Protein AF-A0A3C0GE86-F1 (afdb_monomer_lite)

Structure (mmCIF, N/CA/C/O backbone):
data_AF-A0A3C0GE86-F1
#
_entry.id   AF-A0A3C0GE86-F1
#
loop_
_atom_site.group_PDB
_atom_site.id
_atom_site.type_symbol
_atom_site.label_atom_id
_atom_site.label_alt_id
_atom_site.label_comp_id
_atom_site.label_asym_id
_atom_site.label_entity_id
_atom_site.label_seq_id
_atom_site.pdbx_PDB_ins_code
_atom_site.Cartn_x
_atom_site.Cartn_y
_atom_site.Cartn_z
_atom_site.occupancy
_atom_site.B_iso_or_equiv
_atom_site.auth_seq_id
_atom_site.auth_comp_id
_atom_site.auth_asym_id
_atom_site.auth_atom_id
_atom_site.pdbx_PDB_model_num
ATOM 1 N N . MET A 1 1 ? 36.998 -5.720 4.539 1.00 73.44 1 MET A N 1
ATOM 2 C CA . MET A 1 1 ? 36.434 -6.514 3.420 1.00 73.44 1 MET A CA 1
ATOM 3 C C . MET A 1 1 ? 35.069 -6.013 2.949 1.00 73.44 1 MET A C 1
ATOM 5 O O . MET A 1 1 ? 34.970 -5.659 1.782 1.00 73.44 1 MET A O 1
ATOM 9 N N . PHE A 1 2 ? 34.059 -5.883 3.820 1.00 82.94 2 PHE A N 1
ATOM 10 C CA . PHE A 1 2 ? 32.692 -5.485 3.428 1.00 82.94 2 PHE A CA 1
ATOM 11 C C . PHE A 1 2 ? 32.582 -4.145 2.678 1.00 82.94 2 PHE A C 1
ATOM 13 O O . PHE A 1 2 ? 31.958 -4.096 1.627 1.00 82.94 2 PHE A O 1
ATOM 20 N N . LYS A 1 3 ? 33.275 -3.082 3.118 1.00 84.50 3 LYS A N 1
ATOM 21 C CA . LYS A 1 3 ? 33.273 -1.783 2.406 1.00 84.50 3 LYS A CA 1
ATOM 22 C C . LYS A 1 3 ? 33.784 -1.883 0.961 1.00 84.50 3 LYS A C 1
ATOM 24 O O . LYS A 1 3 ? 33.227 -1.274 0.052 1.00 84.50 3 LYS A O 1
ATOM 29 N N . ARG A 1 4 ? 34.842 -2.674 0.744 1.00 86.75 4 ARG A N 1
ATOM 30 C CA . ARG A 1 4 ? 35.430 -2.888 -0.587 1.00 86.75 4 ARG A CA 1
ATOM 31 C C . ARG A 1 4 ? 34.525 -3.769 -1.446 1.00 86.75 4 ARG A C 1
ATOM 33 O O . ARG A 1 4 ? 34.352 -3.465 -2.618 1.00 86.75 4 ARG A O 1
ATOM 40 N N . PHE A 1 5 ? 33.903 -4.791 -0.861 1.00 89.56 5 PHE A N 1
ATOM 41 C CA . PHE A 1 5 ? 32.920 -5.631 -1.545 1.00 89.56 5 PHE A CA 1
ATOM 42 C C . PHE A 1 5 ? 31.701 -4.824 -2.012 1.00 89.56 5 PHE A C 1
ATOM 44 O O . PHE A 1 5 ? 31.386 -4.859 -3.197 1.00 89.56 5 PHE A O 1
ATOM 51 N N . SER A 1 6 ? 31.088 -4.014 -1.142 1.00 88.06 6 SER A N 1
ATOM 52 C CA . SER A 1 6 ? 29.957 -3.152 -1.519 1.00 88.06 6 SER A CA 1
ATOM 53 C C . SER A 1 6 ? 30.336 -2.139 -2.606 1.00 88.06 6 SER A C 1
ATOM 55 O O . SER A 1 6 ? 29.580 -1.936 -3.553 1.00 88.06 6 SER A O 1
ATOM 57 N N . SER A 1 7 ? 31.539 -1.555 -2.528 1.00 89.75 7 SER A N 1
ATOM 58 C CA . SER A 1 7 ? 32.052 -0.651 -3.569 1.00 89.75 7 SER A CA 1
ATOM 59 C C . SER A 1 7 ? 32.239 -1.354 -4.921 1.00 89.75 7 SER A C 1
ATOM 61 O O . SER A 1 7 ? 31.887 -0.803 -5.964 1.00 89.75 7 SER A O 1
ATOM 63 N N . LEU A 1 8 ? 32.766 -2.582 -4.916 1.00 91.12 8 LEU A N 1
ATOM 64 C CA . LEU A 1 8 ? 32.971 -3.375 -6.129 1.00 91.12 8 LEU A CA 1
ATOM 65 C C . LEU A 1 8 ? 31.652 -3.871 -6.728 1.00 91.12 8 LEU A C 1
ATOM 67 O O . LEU A 1 8 ? 31.519 -3.851 -7.948 1.00 91.12 8 LEU A O 1
ATOM 71 N N . GLN A 1 9 ? 30.674 -4.249 -5.899 1.00 86.06 9 GLN A N 1
ATOM 72 C CA . GLN A 1 9 ? 29.323 -4.598 -6.346 1.00 86.06 9 GLN A CA 1
ATOM 73 C C . GLN A 1 9 ? 28.690 -3.426 -7.087 1.00 86.06 9 GLN A C 1
ATOM 75 O O . GLN A 1 9 ? 28.308 -3.580 -8.243 1.00 86.06 9 GLN A O 1
ATOM 80 N N . TRP A 1 10 ? 28.689 -2.233 -6.482 1.00 83.75 10 TRP A N 1
ATOM 81 C CA . TRP A 1 10 ? 28.159 -1.024 -7.114 1.00 83.75 10 TRP A CA 1
ATOM 82 C C . TRP A 1 10 ? 28.813 -0.774 -8.481 1.00 83.75 10 TRP A C 1
ATOM 84 O O . TRP A 1 10 ? 28.129 -0.692 -9.497 1.00 83.75 10 TRP A O 1
ATOM 94 N N . LYS A 1 11 ? 30.151 -0.778 -8.550 1.00 84.31 11 LYS A N 1
ATOM 95 C CA . LYS A 1 11 ? 30.891 -0.594 -9.814 1.00 84.31 11 LYS A CA 1
ATOM 96 C C . LYS A 1 11 ? 30.605 -1.691 -10.851 1.00 84.31 11 LYS A C 1
ATOM 98 O O . LYS A 1 11 ? 30.525 -1.396 -12.042 1.00 84.31 11 LYS A O 1
ATOM 103 N N . SER A 1 12 ? 30.447 -2.942 -10.418 1.00 81.69 12 SER A N 1
ATOM 104 C CA . SER A 1 12 ? 30.120 -4.083 -11.284 1.00 81.69 12 SER A CA 1
ATOM 105 C C . SER A 1 12 ? 28.714 -3.965 -11.873 1.00 81.69 12 SER A C 1
ATOM 107 O O . SER A 1 12 ? 28.541 -4.165 -13.077 1.00 81.69 12 SER A O 1
ATOM 109 N N . PHE A 1 13 ? 27.733 -3.557 -11.056 1.00 76.06 13 PHE A N 1
ATOM 110 C CA . PHE A 1 13 ? 26.372 -3.284 -11.510 1.00 76.06 13 PHE A CA 1
ATOM 111 C C . PHE A 1 13 ? 26.386 -2.255 -12.640 1.00 76.06 13 PHE A C 1
ATOM 113 O O . PHE A 1 13 ? 25.952 -2.601 -13.738 1.00 76.06 13 PHE A O 1
ATOM 120 N N . PHE A 1 14 ? 26.970 -1.066 -12.414 1.00 73.81 14 PHE A N 1
ATOM 121 C CA . PHE A 1 14 ? 27.037 0.031 -13.399 1.00 73.81 14 PHE A CA 1
ATOM 122 C C . PHE A 1 14 ? 27.764 -0.325 -14.703 1.00 73.81 14 PHE A C 1
ATOM 124 O O . PHE A 1 14 ? 27.405 0.191 -15.757 1.00 73.81 14 PHE A O 1
ATOM 131 N N . ARG A 1 15 ? 28.752 -1.226 -14.658 1.00 76.06 15 ARG A N 1
ATOM 132 C CA . ARG A 1 15 ? 29.515 -1.660 -15.843 1.00 76.06 15 ARG A CA 1
ATOM 133 C C . ARG A 1 15 ? 28.840 -2.792 -16.628 1.00 76.06 15 ARG A C 1
ATOM 135 O O . ARG A 1 15 ? 29.297 -3.144 -17.713 1.00 76.06 15 ARG A O 1
ATOM 142 N N . SER A 1 16 ? 27.791 -3.413 -16.094 1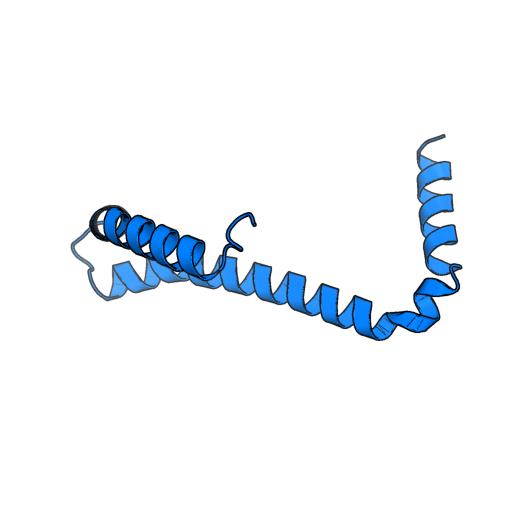.00 72.56 16 SER A N 1
ATOM 143 C CA . SER A 1 16 ? 27.172 -4.562 -16.756 1.00 72.56 16 SER A CA 1
ATOM 144 C C . SER A 1 16 ? 26.494 -4.158 -18.076 1.00 72.56 16 SER A C 1
ATOM 146 O O . SER A 1 16 ? 25.693 -3.227 -18.128 1.00 72.56 16 SER A O 1
ATOM 148 N N . SER A 1 17 ? 26.762 -4.902 -19.156 1.00 64.88 17 SER A N 1
ATOM 149 C CA . SER A 1 17 ? 26.104 -4.718 -20.469 1.00 64.88 17 SER A CA 1
ATOM 150 C C . SER A 1 17 ? 24.567 -4.827 -20.380 1.00 64.88 17 SER A C 1
ATOM 152 O O . SER A 1 17 ? 23.833 -4.204 -21.147 1.00 64.88 17 SER A O 1
ATOM 154 N N . ASN A 1 18 ? 24.079 -5.556 -19.369 1.00 64.25 18 ASN A N 1
ATOM 155 C CA . ASN A 1 18 ? 22.662 -5.734 -19.056 1.00 64.25 18 ASN A CA 1
ATOM 156 C C . ASN A 1 18 ? 21.992 -4.507 -18.412 1.00 64.25 18 ASN A C 1
ATOM 158 O O . ASN A 1 18 ? 20.765 -4.476 -18.320 1.00 64.25 18 ASN A O 1
ATOM 162 N N . LEU A 1 19 ? 22.743 -3.511 -17.923 1.00 63.47 19 LEU A N 1
ATOM 163 C CA . LEU A 1 19 ? 22.137 -2.240 -17.521 1.00 63.47 19 LEU A CA 1
ATOM 164 C C . LEU A 1 19 ? 21.707 -1.443 -18.744 1.00 63.47 19 LEU A C 1
ATOM 166 O O . LEU A 1 19 ? 20.564 -1.018 -18.781 1.00 63.47 19 LEU A O 1
ATOM 170 N N . GLY A 1 20 ? 22.570 -1.299 -19.752 1.00 63.19 20 GLY A N 1
ATOM 171 C CA . GLY A 1 20 ? 22.277 -0.491 -20.940 1.00 63.19 20 GLY A CA 1
ATOM 172 C C . GLY A 1 20 ? 21.102 -1.019 -21.768 1.00 63.19 20 GLY A C 1
ATOM 173 O O . GLY A 1 20 ? 20.231 -0.245 -22.151 1.00 63.19 20 GLY A O 1
ATOM 174 N N . LYS A 1 21 ? 21.023 -2.340 -21.990 1.00 67.50 21 LYS A N 1
ATOM 175 C CA . LYS A 1 21 ? 19.976 -2.946 -22.839 1.00 67.50 21 LYS A CA 1
ATOM 176 C C . LYS A 1 21 ? 18.563 -2.893 -22.244 1.00 67.50 21 LYS A C 1
ATOM 178 O O . LYS A 1 21 ? 17.598 -2.972 -22.993 1.00 67.50 21 LYS A O 1
ATOM 183 N N . SER A 1 22 ? 18.421 -2.767 -20.923 1.00 73.19 22 SER A N 1
ATOM 184 C CA . SER A 1 22 ? 17.116 -2.809 -20.245 1.00 73.19 22 SER A CA 1
ATOM 185 C C . SER A 1 22 ? 16.925 -1.684 -19.217 1.00 73.19 22 SER A C 1
ATOM 187 O O . SER A 1 22 ? 16.113 -1.831 -18.299 1.00 73.19 22 SER A O 1
ATOM 189 N N . LEU A 1 23 ? 17.690 -0.587 -19.316 1.00 81.56 23 LEU A N 1
ATOM 190 C CA . LEU A 1 23 ? 17.669 0.494 -18.322 1.00 81.56 23 LEU A CA 1
ATOM 191 C C . LEU A 1 23 ? 16.281 1.129 -18.217 1.00 81.56 23 LEU A C 1
ATOM 193 O O . LEU A 1 23 ? 15.762 1.280 -17.116 1.00 81.56 23 LEU A O 1
ATOM 197 N N . GLY A 1 24 ? 15.663 1.431 -19.365 1.00 84.69 24 GLY A N 1
ATOM 198 C CA . GLY A 1 24 ? 14.326 2.026 -19.427 1.00 84.69 24 GLY A CA 1
ATOM 199 C C . GLY A 1 24 ? 13.269 1.160 -18.739 1.00 84.69 24 GLY A C 1
ATOM 200 O O . GLY A 1 24 ? 12.535 1.649 -17.888 1.00 84.69 24 GLY A O 1
ATOM 201 N N . ILE A 1 25 ? 13.261 -0.150 -19.011 1.00 86.62 25 ILE A N 1
ATOM 202 C CA . ILE A 1 25 ? 12.343 -1.106 -18.368 1.00 86.62 25 ILE A CA 1
ATOM 203 C C . ILE A 1 25 ? 12.563 -1.152 -16.853 1.00 86.62 25 ILE A C 1
ATOM 205 O O . ILE A 1 25 ? 11.598 -1.124 -16.097 1.00 86.62 25 ILE A O 1
ATOM 209 N N . LYS A 1 26 ? 13.818 -1.164 -16.387 1.00 84.19 26 LYS A N 1
ATOM 210 C CA . LYS A 1 26 ? 14.127 -1.168 -14.946 1.00 84.19 26 LYS A CA 1
ATOM 211 C C . LYS A 1 26 ? 13.665 0.110 -14.246 1.00 84.19 26 LYS A C 1
ATOM 213 O O . LYS A 1 26 ? 13.164 0.031 -13.128 1.00 84.19 26 LYS A O 1
ATOM 218 N N . ILE A 1 27 ? 13.800 1.264 -14.899 1.00 89.06 27 ILE A N 1
ATOM 219 C CA . ILE A 1 27 ? 13.295 2.542 -14.379 1.00 89.06 27 ILE A CA 1
ATOM 220 C C . ILE A 1 27 ? 11.768 2.501 -14.275 1.00 89.06 27 ILE A C 1
ATOM 222 O O . ILE A 1 27 ? 11.228 2.841 -13.226 1.00 89.06 27 ILE A O 1
ATOM 226 N N . VAL A 1 28 ? 11.079 2.024 -15.315 1.00 92.31 28 VAL A N 1
ATOM 227 C CA . VAL A 1 28 ? 9.614 1.877 -15.308 1.00 92.31 28 VAL A CA 1
ATOM 228 C C . VAL A 1 28 ? 9.162 0.911 -14.209 1.00 92.31 28 VAL A C 1
ATOM 230 O O . VAL A 1 28 ? 8.251 1.238 -13.455 1.00 92.31 28 VAL A O 1
ATOM 233 N N . MET A 1 29 ? 9.826 -0.236 -14.047 1.00 89.50 29 MET A N 1
ATOM 234 C CA . MET A 1 29 ? 9.529 -1.183 -12.965 1.00 89.50 29 MET A CA 1
ATOM 235 C C . MET A 1 29 ? 9.719 -0.555 -11.579 1.00 89.50 29 MET A C 1
ATOM 237 O O . MET A 1 29 ? 8.864 -0.721 -10.713 1.00 89.50 29 MET A O 1
ATOM 241 N N . GLY A 1 30 ? 10.812 0.185 -11.368 1.00 92.00 30 GLY A N 1
ATOM 242 C CA . GLY A 1 30 ? 11.065 0.893 -10.112 1.00 92.00 30 GLY A CA 1
ATOM 243 C C . GLY A 1 30 ? 10.018 1.971 -9.830 1.00 92.00 30 GLY A C 1
ATOM 244 O O . GLY A 1 30 ? 9.517 2.062 -8.711 1.00 92.00 30 GLY A O 1
ATOM 245 N N . PHE A 1 31 ? 9.631 2.735 -10.853 1.00 95.88 31 PHE A N 1
ATOM 246 C CA . PHE A 1 31 ? 8.552 3.714 -10.758 1.00 95.88 31 PHE A CA 1
ATOM 247 C C . PHE A 1 31 ? 7.228 3.055 -10.359 1.00 95.88 31 PHE A C 1
ATOM 249 O O . PHE A 1 31 ? 6.605 3.491 -9.393 1.00 95.88 31 PHE A O 1
ATOM 256 N N . PHE A 1 32 ? 6.829 1.972 -11.034 1.00 96.38 32 PHE A N 1
ATOM 257 C CA . PHE A 1 32 ? 5.612 1.232 -10.693 1.00 96.38 32 PHE A CA 1
ATOM 258 C C . PHE A 1 32 ? 5.662 0.652 -9.279 1.00 96.38 32 PHE A C 1
ATOM 260 O O . PHE A 1 32 ? 4.663 0.707 -8.570 1.00 96.38 32 PHE A O 1
ATOM 267 N N . ALA A 1 33 ? 6.812 0.142 -8.836 1.00 95.62 33 ALA A N 1
ATOM 268 C CA . ALA A 1 33 ? 6.964 -0.368 -7.477 1.00 95.62 33 ALA A CA 1
ATOM 269 C C . ALA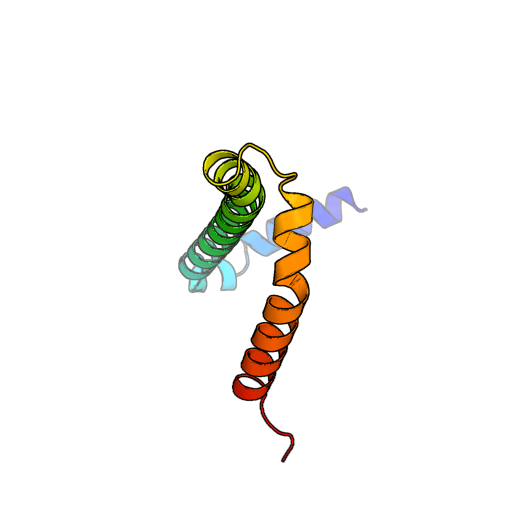 A 1 33 ? 6.727 0.730 -6.425 1.00 95.62 33 ALA A C 1
ATOM 271 O O . ALA A 1 33 ? 5.968 0.525 -5.477 1.00 95.62 33 ALA A O 1
ATOM 272 N N . VAL A 1 34 ? 7.329 1.910 -6.611 1.00 97.19 34 VAL A N 1
ATOM 273 C CA . VAL A 1 34 ? 7.137 3.059 -5.709 1.00 97.19 34 VAL A CA 1
ATOM 274 C C . VAL A 1 34 ? 5.702 3.577 -5.778 1.00 97.19 34 VAL A C 1
ATOM 276 O O . VAL A 1 34 ? 5.094 3.835 -4.741 1.00 97.19 34 VAL A O 1
ATOM 279 N N . TYR A 1 35 ? 5.138 3.683 -6.980 1.00 97.00 35 TYR A N 1
ATOM 280 C CA . TYR A 1 35 ? 3.749 4.082 -7.188 1.00 97.00 35 TYR A CA 1
ATOM 281 C C . TYR A 1 35 ? 2.777 3.152 -6.451 1.00 97.00 35 TYR A C 1
ATOM 283 O O . TYR A 1 35 ? 1.918 3.630 -5.713 1.00 97.00 35 TYR A O 1
ATOM 291 N N . MET A 1 36 ? 2.951 1.833 -6.579 1.00 97.12 36 MET A N 1
ATOM 292 C CA . MET A 1 36 ? 2.121 0.847 -5.882 1.00 97.12 36 MET A CA 1
ATOM 293 C C . MET A 1 36 ? 2.282 0.943 -4.365 1.00 97.12 36 MET A C 1
ATOM 295 O O . MET A 1 36 ? 1.287 0.879 -3.650 1.00 97.12 36 MET A O 1
ATOM 299 N N . LEU A 1 37 ? 3.502 1.154 -3.862 1.00 96.81 37 LEU A N 1
ATOM 300 C CA . LEU A 1 37 ? 3.742 1.367 -2.431 1.00 96.81 37 LEU A CA 1
ATOM 301 C C . LEU A 1 37 ? 2.989 2.587 -1.896 1.00 96.81 37 LEU A C 1
ATOM 303 O O . LEU A 1 37 ? 2.285 2.484 -0.890 1.00 96.81 37 LEU A O 1
ATOM 307 N N . ILE A 1 38 ? 3.115 3.729 -2.575 1.00 97.69 38 ILE A N 1
ATOM 308 C CA . ILE A 1 38 ? 2.429 4.964 -2.182 1.00 97.69 38 ILE A CA 1
ATOM 309 C C . ILE A 1 38 ? 0.919 4.767 -2.274 1.00 97.69 38 ILE A C 1
ATOM 311 O O . ILE A 1 38 ? 0.208 5.122 -1.338 1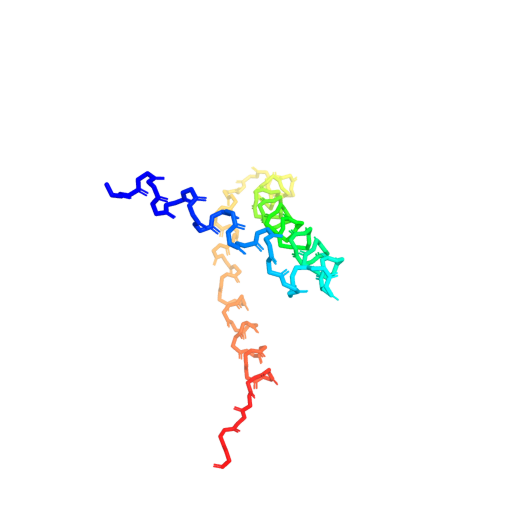.00 97.69 38 ILE A O 1
ATOM 315 N N . SER A 1 39 ? 0.424 4.169 -3.358 1.00 96.69 39 SER A N 1
ATOM 316 C CA . SER A 1 39 ? -1.005 3.922 -3.522 1.00 96.69 39 SER A CA 1
ATOM 317 C C . SER A 1 39 ? -1.549 3.022 -2.416 1.00 96.69 39 SER A C 1
ATOM 319 O O . SER A 1 39 ? -2.585 3.344 -1.852 1.00 96.69 39 SER A O 1
ATOM 321 N N . LEU A 1 40 ? -0.861 1.935 -2.057 1.00 95.94 40 LEU A N 1
ATOM 322 C CA . LEU A 1 40 ? -1.293 1.056 -0.967 1.00 95.94 40 LEU A CA 1
ATOM 323 C C . LEU A 1 40 ? -1.286 1.779 0.384 1.00 95.94 40 LEU A C 1
ATOM 325 O O . LEU A 1 40 ? -2.229 1.629 1.159 1.00 95.94 40 LEU A O 1
ATOM 329 N N . ALA A 1 41 ? -0.267 2.599 0.652 1.00 96.06 41 ALA A N 1
ATOM 330 C CA . ALA A 1 41 ? -0.192 3.389 1.879 1.00 96.06 41 ALA A CA 1
ATOM 331 C C . ALA A 1 41 ? -1.311 4.441 1.956 1.00 96.06 41 ALA A C 1
ATOM 333 O O . ALA A 1 41 ? -1.960 4.581 2.994 1.00 96.06 41 ALA A O 1
ATOM 334 N N . VAL A 1 42 ? -1.572 5.150 0.854 1.00 96.50 42 VAL A N 1
ATOM 335 C CA . VAL A 1 42 ? -2.633 6.160 0.758 1.00 96.50 42 VAL A CA 1
ATOM 336 C C . VAL A 1 42 ? -4.009 5.514 0.833 1.00 96.50 42 VA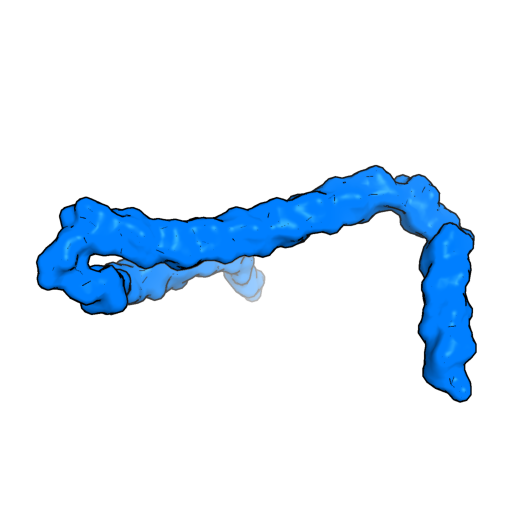L A C 1
ATOM 338 O O . VAL A 1 42 ? -4.863 6.030 1.541 1.00 96.50 42 VAL A O 1
ATOM 341 N N . THR A 1 43 ? -4.245 4.389 0.162 1.00 94.69 43 THR A N 1
ATOM 342 C CA . THR A 1 43 ? -5.531 3.687 0.238 1.00 94.69 43 THR A CA 1
ATOM 343 C C . THR A 1 43 ? -5.754 3.119 1.637 1.00 94.69 43 THR A C 1
ATOM 345 O O . THR A 1 43 ? -6.814 3.348 2.213 1.00 94.69 43 THR A O 1
ATOM 348 N N . GLY A 1 44 ? -4.755 2.456 2.227 1.00 90.31 44 GLY A N 1
ATOM 349 C CA . GLY A 1 44 ? -4.852 1.903 3.580 1.00 90.31 44 GLY A CA 1
ATOM 350 C C . GLY A 1 44 ? -5.067 2.981 4.646 1.00 90.31 44 GLY A C 1
ATOM 351 O O . GLY A 1 44 ? -6.003 2.894 5.439 1.00 90.31 44 GLY A O 1
ATOM 352 N N . GLY A 1 45 ? -4.249 4.038 4.638 1.00 92.50 45 GLY A N 1
ATOM 353 C CA . GLY A 1 45 ? -4.393 5.161 5.571 1.00 92.50 45 GLY A CA 1
ATOM 354 C C . GLY A 1 45 ? -5.629 6.022 5.288 1.00 92.50 45 GLY A C 1
ATOM 355 O O . GLY A 1 45 ? -6.334 6.436 6.205 1.00 92.50 45 GLY A O 1
ATOM 356 N N . GLY A 1 46 ? -5.936 6.257 4.015 1.00 93.69 46 GLY A N 1
ATOM 357 C CA . GLY A 1 46 ? -7.089 7.029 3.555 1.00 93.69 46 GLY A CA 1
ATOM 358 C C . GLY A 1 46 ? -8.422 6.373 3.899 1.00 93.69 46 GLY A C 1
ATOM 359 O O . GLY A 1 46 ? -9.377 7.078 4.223 1.00 93.69 46 GLY A O 1
ATOM 360 N N . MET A 1 47 ? -8.482 5.038 3.920 1.00 91.06 47 MET A N 1
ATOM 361 C CA . MET A 1 47 ? -9.683 4.294 4.302 1.00 91.06 47 MET A CA 1
ATOM 362 C C . MET A 1 47 ? -10.143 4.632 5.725 1.00 91.06 47 MET A C 1
ATOM 364 O O . MET A 1 47 ? -11.340 4.789 5.953 1.00 91.06 47 MET A O 1
ATOM 368 N N . TYR A 1 48 ? -9.213 4.848 6.660 1.00 90.50 48 TYR A N 1
ATOM 369 C CA . TYR A 1 48 ? -9.545 5.284 8.019 1.00 90.50 48 TYR A CA 1
ATOM 370 C C . TYR A 1 48 ? -10.286 6.630 8.029 1.00 90.50 48 TYR A C 1
ATOM 372 O O . TYR A 1 48 ? -11.335 6.769 8.662 1.00 90.50 48 TYR A O 1
ATOM 380 N N . PHE A 1 49 ? -9.770 7.619 7.291 1.00 92.06 49 PHE A N 1
ATOM 381 C CA . PHE A 1 49 ? -10.394 8.941 7.194 1.00 92.06 49 PHE A CA 1
ATOM 382 C C . PHE A 1 49 ? -11.741 8.887 6.475 1.00 92.06 49 PHE A C 1
ATOM 384 O O . PHE A 1 49 ? -12.684 9.565 6.884 1.00 92.06 49 PHE A O 1
ATOM 391 N N . LEU A 1 50 ? -11.841 8.068 5.427 1.00 92.38 50 LEU A N 1
ATOM 392 C CA . LEU A 1 50 ? -13.060 7.910 4.648 1.00 92.38 50 LEU A CA 1
ATOM 393 C C . LEU A 1 50 ? -14.186 7.306 5.498 1.00 92.38 50 LEU A C 1
ATOM 395 O O . LEU A 1 50 ? -15.282 7.861 5.543 1.00 92.38 50 LEU A O 1
ATOM 399 N N . ILE A 1 51 ? -13.900 6.227 6.234 1.00 92.12 51 ILE A N 1
ATOM 400 C CA . ILE A 1 51 ? -14.877 5.574 7.116 1.00 92.12 51 ILE A CA 1
ATOM 401 C C . ILE A 1 51 ? -15.345 6.537 8.203 1.00 92.12 51 ILE A C 1
ATOM 403 O O . ILE A 1 51 ? -16.546 6.673 8.416 1.00 92.12 51 ILE A O 1
ATOM 407 N N . ARG A 1 52 ? -14.421 7.271 8.834 1.00 91.44 52 ARG A N 1
ATOM 408 C CA . ARG A 1 52 ? -14.768 8.254 9.869 1.00 91.44 52 ARG A CA 1
ATOM 409 C C . ARG A 1 52 ? -15.633 9.404 9.335 1.00 91.44 52 ARG A C 1
ATOM 411 O O . ARG A 1 52 ? -16.403 9.982 10.093 1.00 91.44 52 ARG A O 1
ATOM 418 N N . LYS A 1 53 ? -15.513 9.744 8.047 1.00 91.69 53 LYS A N 1
ATOM 419 C CA . LYS A 1 53 ? -16.336 10.776 7.399 1.00 91.69 53 LYS A CA 1
ATOM 420 C C . LYS A 1 53 ? -17.764 10.298 7.116 1.00 91.69 53 LYS A C 1
ATOM 422 O O . LYS A 1 53 ? -18.688 11.093 7.239 1.00 91.69 53 LYS A O 1
ATOM 427 N N . PHE A 1 54 ? -17.942 9.036 6.725 1.00 91.56 54 PHE A N 1
ATOM 428 C CA . PHE A 1 54 ? -19.265 8.469 6.430 1.00 91.56 54 PHE A CA 1
ATOM 429 C C . PHE A 1 54 ? -20.001 7.966 7.675 1.00 91.56 54 PHE A C 1
ATOM 431 O O . PHE A 1 54 ? -21.222 8.071 7.742 1.00 91.56 54 PHE A O 1
ATOM 438 N N . PHE A 1 55 ? -19.267 7.450 8.659 1.00 89.31 55 PHE A N 1
ATOM 439 C CA . PHE A 1 55 ? -19.805 6.888 9.895 1.00 89.31 55 PHE A CA 1
ATOM 440 C C . PHE A 1 55 ? -19.114 7.533 11.106 1.00 89.31 55 PHE A C 1
ATOM 442 O O . PHE A 1 55 ? -18.223 6.929 11.707 1.00 89.31 55 PHE A O 1
ATOM 449 N N . PRO A 1 56 ? -19.483 8.777 11.459 1.00 86.25 56 PRO A N 1
ATOM 450 C CA . PRO A 1 56 ? -18.809 9.528 12.518 1.00 86.25 56 PRO A CA 1
ATOM 451 C C . PRO A 1 56 ? -19.016 8.934 13.920 1.00 86.25 56 PRO A C 1
ATOM 453 O O . PRO A 1 56 ? -18.135 9.071 14.768 1.00 86.25 56 PRO A O 1
ATOM 456 N N . ASP A 1 57 ? -20.139 8.248 14.148 1.00 89.44 57 ASP A N 1
ATOM 457 C CA . ASP A 1 57 ? -20.544 7.745 15.469 1.00 89.44 57 ASP A CA 1
ATOM 458 C C . ASP A 1 57 ? -19.993 6.350 15.800 1.00 89.44 57 ASP A C 1
ATOM 460 O O . ASP A 1 57 ? -20.174 5.846 16.908 1.00 89.44 57 ASP A O 1
ATOM 464 N N . GLN A 1 58 ? -19.329 5.696 14.845 1.00 88.06 58 GLN A N 1
ATOM 465 C CA . GLN A 1 58 ? -18.828 4.333 15.003 1.00 88.06 58 GLN A CA 1
ATOM 466 C C . GLN A 1 58 ? -17.309 4.289 14.879 1.00 88.06 58 GLN A C 1
ATOM 468 O O . GLN A 1 58 ? -16.696 5.029 14.107 1.00 88.06 58 GLN A O 1
ATOM 473 N N . SER A 1 59 ? -16.676 3.386 15.633 1.00 91.12 59 SER A N 1
ATOM 474 C CA . SER A 1 59 ? -15.235 3.196 15.506 1.00 91.12 59 SER A CA 1
ATOM 475 C C . SER A 1 59 ? -14.917 2.592 14.126 1.00 91.12 59 SER A C 1
ATOM 477 O O . SER A 1 59 ? -15.529 1.594 13.734 1.00 91.12 59 SER A O 1
ATOM 479 N N . PRO A 1 60 ? -13.952 3.146 13.365 1.00 89.62 60 PRO A N 1
ATOM 480 C CA . PRO A 1 60 ? -13.641 2.637 12.029 1.00 89.62 60 PRO A CA 1
ATOM 481 C C . PRO A 1 60 ? -13.247 1.156 12.014 1.00 89.62 60 PRO A C 1
ATOM 483 O O . PRO A 1 60 ? -13.589 0.430 11.085 1.00 89.62 60 PRO A O 1
ATOM 486 N N . LEU A 1 61 ? -12.574 0.691 13.071 1.00 90.50 61 LEU A N 1
ATOM 487 C CA . LEU A 1 61 ? -12.196 -0.714 13.235 1.00 90.50 61 LEU A CA 1
ATOM 488 C C . LEU A 1 61 ? -13.409 -1.639 13.381 1.00 90.50 61 LEU A C 1
ATOM 490 O O . LEU A 1 61 ? -13.378 -2.757 12.866 1.00 90.50 61 LEU A O 1
ATOM 494 N N . TRP A 1 62 ? -1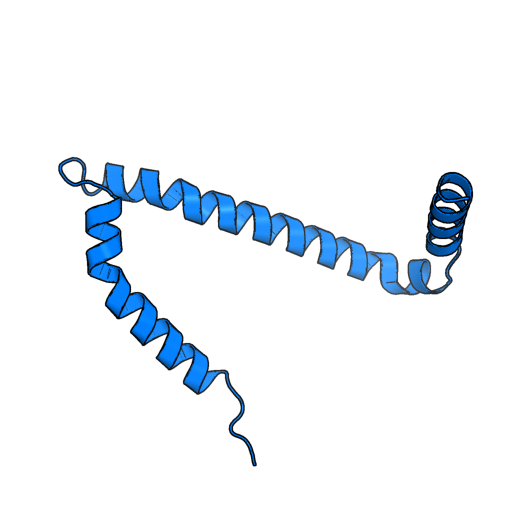4.473 -1.185 14.051 1.00 92.56 62 TRP A N 1
ATOM 495 C CA . TRP A 1 62 ? -15.695 -1.973 14.200 1.00 92.56 62 TRP A CA 1
ATOM 496 C C . TRP A 1 62 ? -16.359 -2.215 12.848 1.00 92.56 62 TRP A C 1
ATOM 498 O O . TRP A 1 62 ? -16.650 -3.358 12.503 1.00 92.56 62 TRP A O 1
ATOM 508 N N . ILE A 1 63 ? -16.488 -1.159 12.044 1.00 92.00 63 ILE A N 1
ATOM 509 C CA . ILE A 1 63 ? -17.059 -1.243 10.697 1.00 92.00 63 ILE A CA 1
ATOM 510 C C . ILE A 1 63 ? -16.238 -2.203 9.835 1.00 92.00 63 ILE A C 1
ATOM 512 O O . ILE A 1 63 ? -16.792 -3.124 9.246 1.00 92.00 63 ILE A O 1
ATOM 516 N N . VAL A 1 64 ? -14.911 -2.048 9.795 1.00 91.44 64 VAL A N 1
ATOM 517 C CA . VAL A 1 64 ? -14.037 -2.941 9.009 1.00 91.44 64 VAL A CA 1
ATOM 518 C C . VAL A 1 64 ? -14.193 -4.401 9.440 1.00 91.44 64 VAL A C 1
ATOM 520 O O . VAL A 1 64 ? -14.274 -5.286 8.589 1.00 91.44 64 VAL A O 1
ATOM 523 N N . SER A 1 65 ? -14.292 -4.656 10.746 1.00 93.12 65 SER A N 1
ATOM 524 C CA . SER A 1 65 ? -14.452 -6.012 11.286 1.00 93.12 65 SER A CA 1
ATOM 525 C C . SER A 1 65 ? -15.738 -6.685 10.800 1.00 93.12 65 SER A C 1
ATOM 527 O O . SER A 1 65 ? -15.720 -7.877 10.498 1.00 93.12 65 SER A O 1
ATOM 529 N N . GLN A 1 66 ? -16.834 -5.934 10.645 1.00 93.06 66 GLN A N 1
ATOM 530 C CA . GLN A 1 66 ? -18.096 -6.465 10.110 1.00 93.06 66 GLN A CA 1
ATOM 531 C C . GLN A 1 66 ? -17.959 -6.953 8.660 1.00 93.06 66 GLN A C 1
ATOM 533 O O . GLN A 1 66 ? -18.620 -7.913 8.265 1.00 93.06 66 GLN A O 1
ATOM 538 N N . TYR A 1 67 ? -17.074 -6.331 7.876 1.00 92.44 67 TYR A N 1
ATOM 539 C CA . TYR A 1 67 ? -16.837 -6.701 6.479 1.00 92.44 67 TYR A CA 1
ATOM 540 C C . TYR A 1 67 ? -15.719 -7.732 6.282 1.00 92.44 67 TYR A C 1
ATOM 542 O O . TYR A 1 67 ? -15.537 -8.234 5.171 1.00 92.44 67 TYR A O 1
ATOM 550 N N . PHE A 1 68 ? -14.989 -8.090 7.340 1.00 93.19 68 PHE A N 1
ATOM 551 C CA . PHE A 1 68 ? -13.806 -8.948 7.249 1.00 93.19 68 PHE A CA 1
ATOM 552 C C . PHE A 1 68 ? -14.113 -10.339 6.676 1.00 93.19 68 PHE A C 1
ATOM 554 O O . PHE A 1 68 ? -13.349 -10.862 5.866 1.00 93.19 68 PHE A O 1
ATOM 561 N N . ILE A 1 69 ? -15.266 -10.920 7.020 1.00 94.94 69 ILE A N 1
ATOM 562 C CA . ILE A 1 69 ? -15.668 -12.225 6.479 1.00 94.94 69 ILE A CA 1
ATOM 563 C C . ILE A 1 69 ? -15.934 -12.169 4.970 1.00 94.94 69 ILE A C 1
ATOM 565 O O . ILE A 1 69 ? -15.514 -13.058 4.235 1.00 94.94 69 ILE A O 1
ATOM 569 N N . TYR A 1 70 ? -16.566 -11.098 4.485 1.00 95.25 70 TYR A N 1
ATOM 570 C CA . TYR A 1 70 ? -16.814 -10.909 3.055 1.00 95.25 70 TYR A CA 1
ATOM 571 C C . TYR A 1 70 ? -15.511 -10.689 2.290 1.00 95.25 70 TYR A C 1
ATOM 573 O O . TYR A 1 70 ? -15.369 -11.195 1.179 1.00 95.25 70 TYR A O 1
ATOM 581 N N . TRP A 1 71 ? -14.546 -9.993 2.899 1.00 93.88 71 TRP A N 1
ATOM 582 C CA . TRP A 1 71 ? -13.202 -9.857 2.344 1.00 93.88 71 TRP A CA 1
ATOM 583 C C . TRP A 1 71 ? -12.531 -11.221 2.150 1.00 93.88 71 TRP A C 1
ATOM 585 O O . TRP A 1 71 ? -12.054 -11.503 1.054 1.00 93.88 71 TRP A O 1
ATOM 595 N N . ILE A 1 72 ? -12.553 -12.091 3.167 1.00 95.56 72 ILE A N 1
ATOM 596 C CA . ILE A 1 72 ? -11.989 -13.449 3.072 1.00 95.56 72 ILE A CA 1
ATOM 597 C C . ILE A 1 72 ? -12.684 -14.256 1.972 1.00 95.56 72 ILE A C 1
ATOM 599 O O . ILE A 1 72 ? -12.018 -14.910 1.173 1.00 95.56 72 ILE A O 1
ATOM 603 N N . LEU A 1 73 ? -14.016 -14.214 1.902 1.00 96.56 73 LEU A N 1
ATOM 604 C CA . LEU A 1 73 ? -14.766 -14.948 0.879 1.00 96.56 73 LEU A CA 1
ATOM 605 C C . LEU A 1 73 ? -14.419 -14.467 -0.533 1.00 96.56 73 LEU A C 1
ATOM 607 O O . LEU A 1 73 ? -14.142 -15.284 -1.408 1.00 96.56 73 LEU A O 1
ATOM 611 N N . MET A 1 74 ? -14.373 -13.151 -0.743 1.00 95.94 74 MET A N 1
ATOM 612 C CA . MET A 1 74 ? -13.940 -12.544 -2.004 1.00 95.94 74 MET A CA 1
ATOM 613 C C . MET A 1 74 ? -12.509 -12.948 -2.361 1.00 95.94 74 MET A C 1
ATOM 615 O O . MET A 1 74 ? -12.235 -13.317 -3.501 1.00 95.94 74 MET A O 1
ATOM 619 N N . GLU A 1 75 ? -11.599 -12.914 -1.389 1.00 95.12 75 GLU A N 1
ATOM 620 C CA . GLU A 1 75 ? -10.210 -13.321 -1.571 1.00 95.12 75 GLU A CA 1
ATOM 621 C C . GLU A 1 75 ? -10.110 -14.792 -1.996 1.00 95.12 75 GLU A C 1
ATOM 623 O O . GLU A 1 75 ? -9.392 -15.107 -2.944 1.00 95.12 75 GLU A O 1
ATOM 628 N N . LEU A 1 76 ? -10.851 -15.688 -1.340 1.00 95.19 76 LEU A N 1
ATOM 629 C CA . LEU A 1 76 ? -10.898 -17.109 -1.686 1.00 95.19 76 LEU A CA 1
ATOM 630 C C . LEU A 1 76 ? -11.478 -17.336 -3.083 1.00 95.19 76 LEU A C 1
ATOM 632 O O . LEU A 1 76 ? -10.904 -18.103 -3.855 1.00 95.19 76 LEU A O 1
ATOM 636 N N . MET A 1 77 ? -12.566 -16.645 -3.433 1.00 95.56 77 MET A N 1
ATOM 637 C CA . MET A 1 77 ? -13.145 -16.719 -4.775 1.00 95.56 77 MET A CA 1
ATOM 638 C C . MET A 1 77 ? -12.143 -16.265 -5.838 1.00 95.56 77 MET A C 1
ATOM 640 O O . MET A 1 77 ? -11.904 -16.983 -6.807 1.00 95.56 77 MET A O 1
ATOM 644 N N . LEU A 1 78 ? -11.510 -15.104 -5.650 1.00 94.94 78 LEU A N 1
ATOM 645 C CA . LEU A 1 78 ? -10.506 -14.590 -6.582 1.00 94.94 78 LEU A CA 1
ATOM 646 C C . LEU A 1 78 ? -9.308 -15.536 -6.698 1.00 94.94 78 LEU A C 1
ATOM 648 O O . LEU A 1 78 ? -8.867 -15.825 -7.808 1.00 94.94 78 LEU A O 1
ATOM 652 N N . ARG A 1 79 ? -8.806 -16.058 -5.572 1.00 93.25 79 ARG A N 1
ATOM 653 C CA . ARG A 1 79 ? -7.722 -17.049 -5.565 1.00 93.25 79 ARG A CA 1
ATOM 654 C C . ARG A 1 79 ? -8.109 -18.288 -6.359 1.00 93.25 79 ARG A C 1
ATOM 656 O O . ARG A 1 79 ? -7.320 -18.703 -7.195 1.00 93.25 79 ARG A O 1
ATOM 663 N N . TYR A 1 80 ? -9.310 -18.821 -6.160 1.00 91.88 80 TYR A N 1
ATOM 664 C CA . TYR A 1 80 ? -9.793 -19.985 -6.898 1.00 91.88 80 TYR A CA 1
ATOM 665 C C . TYR A 1 80 ? -9.792 -19.754 -8.418 1.00 91.88 80 TYR A C 1
ATOM 667 O O . TYR A 1 80 ? -9.333 -20.615 -9.160 1.00 91.88 80 TYR A O 1
ATOM 675 N N . PHE A 1 81 ? -10.224 -18.578 -8.888 1.00 91.94 81 PHE A N 1
ATOM 676 C CA . PHE A 1 81 ? -10.214 -18.255 -10.322 1.00 91.94 81 PHE A CA 1
ATOM 677 C C . PHE A 1 81 ? -8.821 -17.958 -10.891 1.00 91.94 81 PHE A C 1
ATOM 679 O O . PHE A 1 81 ? -8.568 -18.224 -12.064 1.00 91.94 81 PHE A O 1
ATOM 686 N N . MET A 1 82 ? -7.928 -17.361 -10.099 1.00 93.75 82 MET A N 1
ATOM 687 C CA . MET A 1 82 ? -6.587 -16.979 -10.561 1.00 93.75 82 MET A CA 1
ATOM 688 C C . MET A 1 82 ? -5.561 -18.110 -10.436 1.00 93.75 82 MET A C 1
ATOM 690 O O . MET A 1 82 ? -4.533 -18.088 -11.119 1.00 93.75 82 MET A O 1
ATOM 694 N N . GLN A 1 83 ? -5.793 -19.074 -9.547 1.00 92.19 83 GLN A N 1
ATOM 695 C CA . GLN A 1 83 ? -4.911 -20.218 -9.361 1.00 92.19 83 GLN A CA 1
ATOM 696 C C . GLN A 1 83 ? -5.079 -21.203 -10.515 1.00 92.19 83 GLN A C 1
ATOM 698 O O . GLN A 1 83 ? -6.186 -21.547 -10.919 1.00 92.19 83 GLN A O 1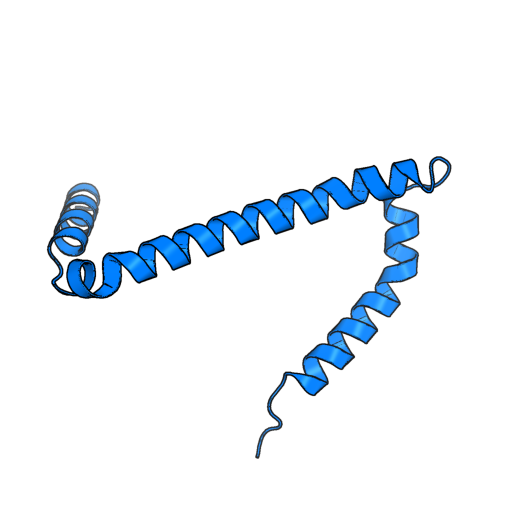
ATOM 703 N N . LYS A 1 84 ? -3.952 -21.686 -11.039 1.00 81.50 84 LYS A N 1
ATOM 704 C CA . LYS A 1 84 ? -3.966 -22.823 -11.956 1.00 81.50 84 LYS A CA 1
ATOM 705 C C . LYS A 1 84 ? -4.297 -24.077 -11.154 1.00 81.50 84 LYS A C 1
ATOM 707 O O . LYS A 1 84 ? -3.667 -24.321 -10.125 1.00 81.50 84 LYS A O 1
ATOM 712 N N . LEU A 1 85 ? -5.267 -24.851 -11.628 1.00 79.69 85 LEU A N 1
ATOM 713 C CA . LEU A 1 85 ? -5.511 -26.194 -11.114 1.00 79.69 85 LEU A CA 1
ATOM 714 C C . LEU A 1 85 ? -4.282 -27.063 -11.444 1.00 79.69 85 LEU A C 1
ATOM 716 O O . LEU A 1 85 ? -3.741 -26.914 -12.543 1.00 79.69 85 LEU A O 1
ATOM 720 N N . PRO A 1 86 ? -3.795 -27.897 -10.508 1.00 77.88 86 PRO A N 1
ATOM 721 C CA . PRO A 1 86 ? -2.813 -28.918 -10.849 1.00 77.88 86 PRO A CA 1
ATOM 722 C C . PRO A 1 86 ? -3.429 -29.860 -11.893 1.00 77.88 86 PRO A C 1
ATOM 724 O O . PRO A 1 86 ? -4.612 -30.184 -11.779 1.00 77.88 86 PRO A O 1
ATOM 727 N N . ASP A 1 87 ? -2.636 -30.221 -12.906 1.00 67.00 87 ASP A N 1
ATOM 728 C CA . ASP A 1 87 ? -3.024 -31.175 -13.956 1.00 67.00 87 ASP A CA 1
ATOM 729 C C . ASP A 1 87 ? -3.445 -32.537 -13.374 1.00 67.00 87 ASP A C 1
ATOM 731 O O . ASP A 1 87 ? -2.836 -32.970 -12.362 1.00 67.00 87 ASP A O 1
#

Foldseek 3Di:
DVVVVVVVVVVCVVPDPVCVVCVVVVVVVVVVVVVVVVVVVCCVVVQQVVQCVVPVPDHSVVVVVVCVVVVVVVVVVVCVVVDDDDD

Radius of gyration: 22.24 Å; chains: 1; bounding box: 57×42×38 Å

pLDDT: mean 88.21, std 8.77, range [63.19, 97.69]

Secondary structure (DSSP, 8-state):
-HHHHHHHHHHHHHH-HHHHHTHHHHHHHHHHHHHHHHHHHHHHHHHHHHHHHH-TTS-HHHHHHHHHHHHHHHHHHHHHHHSPPP-

Sequence (87 aa):
MFKRFSSLQWKSFFRSSNLGKSLGIKIVMGFFAVYMLISLAVTGGGMYFLIRKFFPDQSPLWIVSQYFIYWILMELMLRYFMQKLPD